Protein AF-A0A1Q9UML7-F1 (afdb_monomer)

Secondary structure (DSSP, 8-state):
--SSS---HHHHHHHHHHHHSS-HHHHHHHHHHHHHHHHHHTT--HHHHHHHTT-S-HHHHHHHHHHHHHHHTT-

Radius of gyration: 15.48 Å; Cα contacts (8 Å, |Δi|>4): 44; chains: 1; bounding box: 36×40×32 Å

Nearest PDB structures (foldseek):
  2k9s-assembly1_A  TM=8.762E-01  e=2.547E-02  Escherichia coli K-12
  5sux-assembly1_A  TM=6.732E-01  e=5.677E-01  Vibrio cholerae
  7bhy-assembly2_C-2  TM=6.609E-01  e=2.106E+00  Bacillus subtilis subsp. subtilis str. 168

Foldseek 3Di:
DPPPPPADPVRVQVVVCVVPVDGPVVVLVVQLLVQLVVCVVVVDDLQVSCVVSVHPGSVVSVVVVVVVVVVVVVD

Sequence (75 aa):
MATELQVSVPHLVRSFSASYGIPPHRYVHGRRLDHARRLLLTGLPAGQVAVDAGFSDQAHVTRHFRTLRYQRSHR

Structure (mmCIF, N/CA/C/O backbone):
data_AF-A0A1Q9UML7-F1
#
_entry.id   AF-A0A1Q9UML7-F1
#
loop_
_atom_site.group_PDB
_atom_site.id
_atom_site.type_symbol
_atom_site.label_atom_id
_atom_site.label_alt_id
_atom_site.label_comp_id
_atom_site.label_asym_id
_atom_site.label_entity_id
_atom_site.label_seq_id
_atom_site.pdbx_PDB_ins_code
_atom_site.Cartn_x
_atom_site.Cartn_y
_atom_site.Cartn_z
_atom_site.occupancy
_atom_site.B_iso_or_equiv
_atom_site.auth_seq_id
_atom_site.auth_comp_id
_atom_site.auth_asym_id
_atom_site.auth_atom_id
_atom_site.pdbx_PDB_model_num
ATOM 1 N N . MET A 1 1 ? 14.184 -19.792 -3.480 1.00 47.00 1 MET A N 1
ATOM 2 C CA . MET A 1 1 ? 13.679 -19.479 -4.839 1.00 47.00 1 MET A CA 1
ATOM 3 C C . MET A 1 1 ? 14.231 -18.144 -5.377 1.00 47.00 1 MET A C 1
ATOM 5 O O . MET A 1 1 ? 13.486 -17.362 -5.946 1.00 47.00 1 MET A O 1
ATOM 9 N N . ALA A 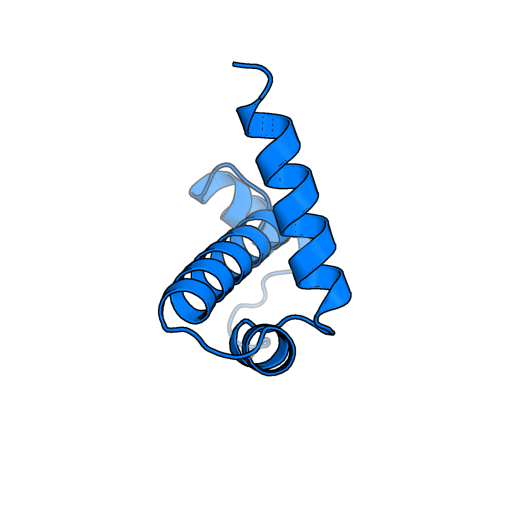1 2 ? 15.535 -17.865 -5.222 1.00 47.91 2 ALA A N 1
ATOM 10 C CA . ALA A 1 2 ? 16.217 -16.710 -5.842 1.00 47.91 2 ALA A CA 1
ATOM 11 C C . ALA A 1 2 ? 17.443 -17.132 -6.682 1.00 47.91 2 ALA A C 1
ATOM 13 O O . ALA A 1 2 ? 18.182 -16.291 -7.181 1.00 47.91 2 ALA A O 1
ATOM 14 N N . THR A 1 3 ? 17.640 -18.442 -6.860 1.00 52.28 3 THR A N 1
ATOM 15 C CA . THR A 1 3 ? 18.796 -19.034 -7.554 1.00 52.28 3 THR A CA 1
ATOM 16 C C . THR A 1 3 ? 18.423 -19.592 -8.932 1.00 52.28 3 THR A C 1
ATOM 18 O O . THR A 1 3 ? 19.281 -20.099 -9.636 1.00 52.28 3 THR A O 1
ATOM 21 N N . GLU A 1 4 ? 17.161 -19.489 -9.359 1.00 56.69 4 GLU A N 1
ATOM 22 C CA . GLU A 1 4 ? 16.694 -20.149 -10.590 1.00 56.69 4 GLU A CA 1
ATOM 23 C C . GLU A 1 4 ? 16.876 -19.334 -11.877 1.00 56.69 4 GLU A C 1
ATOM 25 O O . GLU A 1 4 ? 16.657 -19.879 -12.950 1.00 56.69 4 GLU A O 1
ATOM 30 N N . LEU A 1 5 ? 17.302 -18.063 -11.825 1.00 57.75 5 LEU A N 1
ATOM 31 C CA . LEU A 1 5 ? 17.348 -17.233 -13.042 1.00 57.75 5 LEU A CA 1
ATOM 32 C C . LEU A 1 5 ? 18.676 -16.503 -13.324 1.00 57.75 5 LEU A C 1
ATOM 34 O O . LEU A 1 5 ? 18.746 -15.788 -14.313 1.00 57.75 5 LEU A O 1
ATOM 38 N N . GLN A 1 6 ? 19.734 -16.654 -12.514 1.00 66.75 6 GLN A N 1
ATOM 39 C CA . GLN A 1 6 ? 21.030 -15.947 -12.690 1.00 66.75 6 GLN A CA 1
ATOM 40 C C . GLN A 1 6 ? 20.925 -14.431 -13.002 1.00 66.75 6 GLN A C 1
ATOM 42 O O . GLN A 1 6 ? 21.830 -13.828 -13.579 1.00 66.75 6 GLN A O 1
ATOM 47 N N . VAL A 1 7 ? 19.832 -13.775 -12.606 1.00 72.00 7 VAL A N 1
ATOM 48 C CA . VAL A 1 7 ? 19.610 -12.356 -12.889 1.00 72.00 7 VAL A CA 1
ATOM 49 C C . VAL A 1 7 ? 20.062 -11.539 -11.692 1.00 72.00 7 VAL A C 1
ATOM 51 O O . VAL A 1 7 ? 19.580 -11.734 -10.576 1.00 72.00 7 VAL A O 1
ATOM 54 N N . SER A 1 8 ? 20.973 -10.594 -11.908 1.00 87.44 8 SER A N 1
ATOM 55 C CA . SER A 1 8 ? 21.366 -9.663 -10.852 1.00 87.44 8 SER A CA 1
ATOM 56 C C . SER A 1 8 ? 20.204 -8.731 -10.479 1.00 87.44 8 SER A C 1
ATOM 58 O O . SER A 1 8 ? 19.372 -8.372 -11.317 1.00 87.44 8 SER A O 1
ATOM 60 N N . VAL A 1 9 ? 20.164 -8.285 -9.219 1.00 86.75 9 VAL A N 1
ATOM 61 C CA . VAL A 1 9 ? 19.138 -7.352 -8.714 1.00 86.75 9 VAL A CA 1
ATOM 62 C C . VAL A 1 9 ? 18.988 -6.098 -9.595 1.00 86.75 9 VAL A C 1
ATOM 64 O O . VAL A 1 9 ? 17.852 -5.743 -9.914 1.00 86.75 9 VAL A O 1
ATOM 67 N N . PRO A 1 10 ? 20.067 -5.442 -10.075 1.00 91.31 10 PRO A N 1
ATOM 68 C CA . PRO A 1 10 ? 19.929 -4.289 -10.965 1.00 91.31 10 PRO A CA 1
ATOM 69 C C . PRO A 1 10 ? 19.270 -4.632 -12.301 1.00 91.31 10 PRO A C 1
ATOM 71 O O . PRO A 1 10 ? 18.502 -3.827 -12.824 1.00 91.31 10 PRO A O 1
ATOM 74 N N . HIS A 1 11 ? 19.553 -5.812 -12.861 1.00 90.69 11 HIS A N 1
ATOM 75 C CA . HIS A 1 11 ? 18.905 -6.249 -14.092 1.00 90.69 11 HIS A CA 1
ATOM 76 C C . HIS A 1 11 ? 17.409 -6.476 -13.856 1.00 90.69 11 HIS A C 1
ATOM 78 O O . HIS A 1 11 ? 16.609 -5.960 -14.629 1.00 90.69 11 HIS A O 1
ATOM 84 N N . LEU A 1 12 ? 17.026 -7.144 -12.762 1.00 89.19 12 LEU A N 1
ATOM 85 C CA . LEU A 1 12 ? 15.618 -7.339 -12.396 1.00 89.19 12 LEU A CA 1
ATOM 86 C C . LEU A 1 12 ? 14.879 -6.007 -12.193 1.00 89.19 12 LEU A C 1
ATOM 88 O O . LEU A 1 12 ? 13.755 -5.836 -12.656 1.00 89.19 12 LEU A O 1
ATOM 92 N N . VAL A 1 13 ? 15.508 -5.038 -11.523 1.00 93.06 13 VAL A N 1
ATOM 93 C CA . VAL A 1 13 ? 14.920 -3.705 -11.329 1.00 93.06 13 VAL A CA 1
ATOM 94 C C . VAL A 1 13 ? 14.701 -3.005 -12.668 1.00 93.06 13 VAL A C 1
ATOM 96 O O . VAL A 1 13 ? 13.634 -2.425 -12.877 1.00 93.06 13 VAL A O 1
ATOM 99 N N . ARG A 1 14 ? 15.680 -3.063 -13.581 1.00 93.25 14 ARG A N 1
ATOM 100 C CA . ARG A 1 14 ? 15.566 -2.449 -14.911 1.00 93.25 14 ARG A CA 1
ATOM 101 C C . ARG A 1 14 ? 14.506 -3.129 -15.770 1.00 93.25 14 ARG A C 1
ATOM 103 O O . ARG A 1 14 ? 13.671 -2.426 -16.326 1.00 93.25 14 ARG A O 1
ATOM 110 N N . SER A 1 15 ? 14.506 -4.459 -15.854 1.00 95.00 15 SER A N 1
ATOM 111 C CA . SER A 1 15 ? 13.539 -5.204 -16.669 1.00 95.00 15 SER A CA 1
ATOM 112 C C . SER A 1 15 ? 12.110 -5.019 -16.159 1.00 95.00 15 SER A C 1
ATOM 114 O O . SER A 1 15 ? 11.197 -4.766 -16.946 1.00 95.00 15 SER A O 1
ATOM 116 N N . PHE A 1 16 ? 11.918 -5.029 -14.838 1.00 95.31 16 PHE A N 1
ATOM 117 C CA . PHE A 1 16 ? 10.631 -4.714 -14.229 1.00 95.31 16 PHE A CA 1
ATOM 118 C C . PHE A 1 16 ? 10.201 -3.280 -14.545 1.00 95.31 16 PHE A C 1
ATOM 120 O O . PHE A 1 16 ? 9.085 -3.061 -15.004 1.00 95.31 16 PHE A O 1
ATOM 127 N N . SER A 1 17 ? 11.083 -2.299 -14.332 1.00 96.12 17 SER A N 1
ATOM 128 C CA . SER A 1 17 ? 10.742 -0.890 -14.567 1.00 96.12 17 SER A CA 1
ATOM 129 C C . SER A 1 17 ? 10.432 -0.619 -16.039 1.00 96.12 17 SER A C 1
ATOM 131 O O . SER A 1 17 ? 9.530 0.158 -16.323 1.00 96.12 17 SER A O 1
ATOM 133 N N . ALA A 1 18 ? 11.125 -1.286 -16.966 1.00 95.94 18 ALA A N 1
ATOM 134 C CA . ALA A 1 18 ? 10.829 -1.214 -18.395 1.00 95.94 18 ALA A CA 1
ATOM 135 C C . ALA A 1 18 ? 9.452 -1.812 -18.735 1.00 95.94 18 ALA A C 1
ATOM 137 O O . ALA A 1 18 ? 8.748 -1.276 -19.582 1.00 95.94 18 ALA A O 1
ATOM 138 N N . SER A 1 19 ? 9.052 -2.885 -18.047 1.00 96.31 19 SER A N 1
ATOM 139 C CA . SER A 1 19 ? 7.775 -3.570 -18.293 1.00 96.31 19 SER A CA 1
ATOM 140 C C . SER A 1 19 ? 6.573 -2.857 -17.661 1.00 96.31 19 SER A C 1
ATOM 142 O O . SER A 1 19 ? 5.498 -2.819 -18.248 1.00 96.31 19 SER A O 1
ATOM 144 N N . TYR A 1 20 ? 6.739 -2.296 -16.459 1.00 93.44 20 TYR A N 1
ATOM 145 C CA . TYR A 1 20 ? 5.648 -1.727 -15.651 1.00 93.44 20 TYR A CA 1
ATOM 146 C C . TYR A 1 20 ? 5.691 -0.195 -15.538 1.00 93.44 20 TYR A C 1
ATOM 148 O O . TYR A 1 20 ? 4.823 0.400 -14.901 1.00 93.44 20 TYR A O 1
ATOM 156 N N . GLY A 1 21 ? 6.713 0.459 -16.095 1.00 96.06 21 GLY A N 1
ATOM 157 C CA . GLY A 1 21 ? 6.885 1.916 -16.077 1.00 96.06 21 G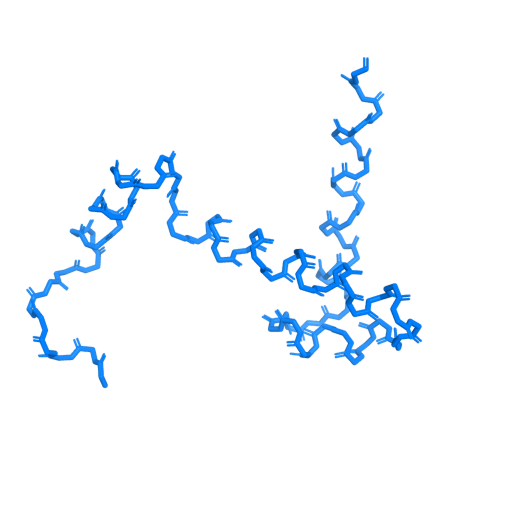LY A CA 1
ATOM 158 C C . GLY A 1 21 ? 7.267 2.516 -14.717 1.00 96.06 21 GLY A C 1
ATOM 159 O O . GLY A 1 21 ? 7.476 3.724 -14.619 1.00 96.06 21 GLY A O 1
ATOM 160 N N . ILE A 1 22 ? 7.371 1.705 -13.658 1.00 95.81 22 ILE A N 1
ATOM 161 C CA . ILE A 1 22 ? 7.738 2.147 -12.307 1.00 95.81 22 ILE A CA 1
ATOM 162 C C . ILE A 1 22 ? 8.694 1.162 -11.620 1.00 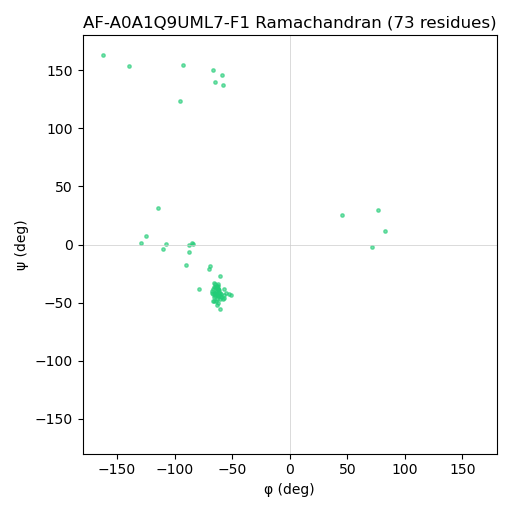95.81 22 ILE A C 1
ATOM 164 O O . ILE A 1 22 ? 8.640 -0.038 -11.892 1.00 95.81 22 ILE A O 1
ATOM 168 N N . PRO A 1 23 ? 9.532 1.631 -10.673 1.00 94.38 23 PRO A N 1
ATOM 169 C CA . PRO A 1 23 ? 10.401 0.751 -9.902 1.00 94.38 23 PRO A CA 1
ATOM 170 C C . PRO A 1 23 ? 9.628 -0.320 -9.108 1.00 94.38 23 PRO A C 1
ATOM 172 O O . PRO A 1 23 ? 8.573 -0.004 -8.542 1.00 94.38 23 PRO A O 1
ATOM 175 N N . PRO A 1 24 ? 10.179 -1.542 -8.943 1.00 94.62 24 PRO A N 1
ATOM 176 C CA . PRO A 1 24 ? 9.521 -2.635 -8.219 1.00 94.62 24 PRO A CA 1
ATOM 177 C C . PRO A 1 24 ? 9.051 -2.257 -6.814 1.00 94.62 24 PRO A C 1
ATOM 179 O O . PRO A 1 24 ? 7.932 -2.579 -6.423 1.00 94.62 24 PRO A O 1
ATOM 182 N N . HIS A 1 25 ? 9.879 -1.529 -6.058 1.00 91.62 25 HIS A N 1
ATOM 183 C CA . HIS A 1 25 ? 9.538 -1.129 -4.693 1.00 91.62 25 HIS A CA 1
ATOM 184 C C . HIS A 1 25 ? 8.301 -0.219 -4.659 1.00 91.62 25 HIS A C 1
ATOM 186 O O . HIS A 1 25 ? 7.453 -0.385 -3.788 1.00 91.62 25 HIS A O 1
ATOM 192 N N . ARG A 1 26 ? 8.144 0.693 -5.632 1.00 92.06 26 ARG A N 1
ATOM 193 C CA . ARG A 1 26 ? 6.951 1.545 -5.754 1.00 92.06 26 ARG A CA 1
ATOM 194 C C . ARG A 1 26 ? 5.718 0.735 -6.121 1.00 92.06 26 ARG A C 1
ATOM 196 O O . ARG A 1 26 ? 4.661 0.963 -5.540 1.00 92.06 26 ARG A O 1
ATOM 203 N N . TYR A 1 27 ? 5.863 -0.216 -7.042 1.00 93.75 27 TYR A N 1
ATOM 204 C CA . TYR A 1 27 ? 4.771 -1.103 -7.429 1.00 93.75 27 TYR A CA 1
ATOM 205 C C . TYR A 1 27 ? 4.269 -1.925 -6.238 1.00 93.75 27 TYR A C 1
ATOM 207 O O . TYR A 1 27 ? 3.095 -1.842 -5.884 1.00 93.75 27 TYR A O 1
ATOM 215 N N . VAL A 1 28 ? 5.163 -2.661 -5.568 1.00 93.19 28 VAL A N 1
ATOM 216 C CA . VAL A 1 28 ? 4.819 -3.486 -4.398 1.00 93.19 28 VAL A CA 1
ATOM 217 C C . VAL A 1 28 ? 4.177 -2.634 -3.308 1.00 93.19 28 VAL A C 1
ATOM 219 O O . VAL A 1 28 ? 3.153 -3.020 -2.748 1.00 93.19 28 VAL A O 1
ATOM 222 N N . HIS A 1 29 ? 4.730 -1.451 -3.044 1.00 92.12 29 HIS A N 1
ATOM 223 C CA . HIS A 1 29 ? 4.194 -0.545 -2.036 1.00 92.12 29 HIS A CA 1
ATOM 224 C C . HIS A 1 29 ? 2.777 -0.060 -2.365 1.00 92.12 29 HIS A C 1
ATOM 226 O O . HIS A 1 29 ? 1.903 -0.088 -1.500 1.00 92.12 29 HIS A O 1
ATOM 232 N N . GLY A 1 30 ? 2.511 0.303 -3.624 1.00 91.56 30 GLY A N 1
ATOM 233 C CA . GLY A 1 30 ? 1.164 0.647 -4.088 1.00 91.56 30 GLY A CA 1
ATOM 234 C C . GLY A 1 30 ? 0.180 -0.513 -3.925 1.00 91.56 30 GLY A C 1
ATOM 235 O O . GLY A 1 30 ? -0.903 -0.334 -3.372 1.00 91.56 30 GLY A O 1
ATOM 236 N N . ARG A 1 31 ? 0.590 -1.733 -4.297 1.00 94.81 31 ARG A N 1
ATOM 237 C CA . ARG A 1 31 ? -0.231 -2.946 -4.136 1.00 94.81 31 ARG A CA 1
ATOM 238 C C . ARG A 1 31 ? -0.581 -3.223 -2.671 1.00 94.81 31 ARG A C 1
ATOM 240 O O . ARG A 1 31 ? -1.728 -3.567 -2.382 1.00 94.81 31 ARG A O 1
ATOM 247 N N . ARG A 1 32 ? 0.376 -3.046 -1.753 1.00 94.69 32 ARG A N 1
ATOM 248 C CA . ARG A 1 32 ? 0.149 -3.173 -0.302 1.00 94.69 32 ARG A CA 1
ATOM 249 C C . ARG A 1 32 ? -0.832 -2.125 0.208 1.00 94.69 32 ARG A C 1
ATOM 251 O O . ARG A 1 32 ? -1.738 -2.451 0.966 1.00 94.69 32 ARG A O 1
ATOM 258 N N . LEU A 1 33 ? -0.702 -0.881 -0.243 1.00 92.56 33 LEU A N 1
ATOM 259 C CA . LEU A 1 33 ? -1.587 0.206 0.169 1.00 92.56 33 LEU A CA 1
ATOM 260 C C . LEU A 1 33 ? -3.024 0.015 -0.339 1.00 92.56 33 LEU A C 1
ATOM 262 O O . LEU A 1 33 ? -3.978 0.213 0.414 1.00 92.56 33 LEU A O 1
ATOM 266 N N . ASP A 1 34 ? -3.186 -0.450 -1.578 1.00 93.81 34 ASP A N 1
ATOM 267 C CA . ASP A 1 34 ? -4.490 -0.827 -2.127 1.00 93.81 34 ASP A CA 1
ATOM 268 C C . ASP A 1 34 ? -5.119 -1.986 -1.349 1.00 93.81 34 ASP A C 1
ATOM 270 O O . ASP A 1 34 ? -6.331 -2.004 -1.121 1.00 93.81 34 ASP A O 1
ATOM 274 N N . HIS A 1 35 ? -4.309 -2.960 -0.925 1.00 95.69 35 HIS A N 1
ATOM 275 C CA . HIS A 1 35 ? -4.779 -4.055 -0.087 1.00 95.69 35 HIS A CA 1
ATOM 276 C C . HIS A 1 35 ? -5.219 -3.571 1.296 1.00 95.69 35 HIS A C 1
ATOM 278 O O . HIS A 1 35 ? -6.344 -3.872 1.698 1.00 95.69 35 HIS A O 1
ATOM 284 N N . ALA A 1 36 ? -4.395 -2.758 1.964 1.00 94.75 36 ALA A N 1
ATOM 285 C CA . ALA A 1 36 ? -4.726 -2.144 3.245 1.00 94.75 36 ALA A CA 1
ATOM 286 C C . ALA A 1 36 ? -6.031 -1.343 3.158 1.00 94.75 36 ALA A C 1
ATOM 288 O O . ALA A 1 36 ? -6.885 -1.439 4.034 1.00 94.75 36 ALA A O 1
ATOM 289 N N 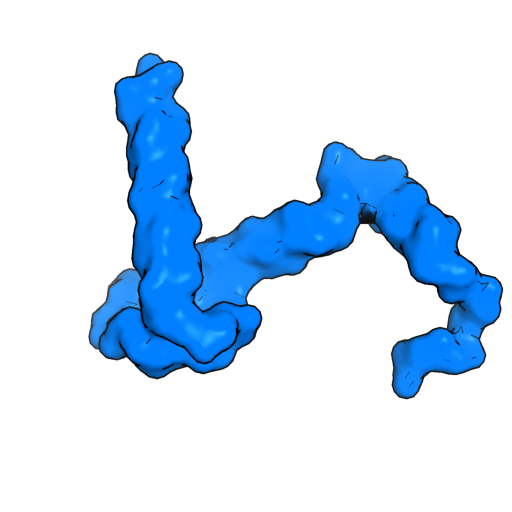. ARG A 1 37 ? -6.231 -0.600 2.061 1.00 93.00 37 ARG A N 1
ATOM 290 C CA . ARG A 1 37 ? -7.469 0.149 1.822 1.00 93.00 37 ARG A CA 1
ATOM 291 C C . ARG A 1 37 ? -8.685 -0.770 1.772 1.00 93.00 37 ARG A C 1
ATOM 293 O O . ARG A 1 37 ? -9.697 -0.441 2.378 1.00 93.00 37 ARG A O 1
ATOM 300 N N . ARG A 1 38 ? -8.601 -1.898 1.060 1.00 95.00 38 ARG A N 1
ATOM 301 C CA . ARG A 1 38 ? -9.708 -2.865 0.986 1.00 95.00 38 ARG A CA 1
ATOM 302 C C . ARG A 1 38 ? -10.034 -3.456 2.357 1.00 95.00 38 ARG A C 1
ATOM 304 O O . ARG A 1 38 ? -11.204 -3.504 2.699 1.00 95.00 38 ARG A O 1
ATOM 311 N N . LEU A 1 39 ? -9.024 -3.826 3.143 1.00 95.25 39 LEU A N 1
ATOM 312 C CA . LEU A 1 39 ? -9.218 -4.378 4.490 1.00 95.25 39 LEU A CA 1
ATOM 313 C C . LEU A 1 39 ? -9.803 -3.349 5.471 1.00 95.25 39 LEU A C 1
ATOM 315 O O . LEU A 1 39 ? -10.681 -3.670 6.263 1.00 95.25 39 LEU A O 1
ATOM 319 N N . LEU A 1 40 ? -9.390 -2.081 5.390 1.00 92.56 40 LEU A N 1
ATOM 320 C CA . LEU A 1 40 ? -10.003 -1.023 6.203 1.00 92.56 40 LEU A CA 1
ATOM 321 C C . LEU A 1 40 ? -11.491 -0.839 5.880 1.00 92.56 40 LEU A C 1
ATOM 323 O O . LEU A 1 40 ? -12.282 -0.579 6.781 1.00 92.56 40 LEU A O 1
ATOM 327 N N . LEU A 1 41 ? -11.886 -0.992 4.611 1.00 93.94 41 LEU A N 1
ATOM 328 C CA . LEU A 1 41 ? -13.291 -0.892 4.203 1.00 93.94 41 LEU A CA 1
ATOM 329 C C . LEU A 1 41 ? -14.152 -2.056 4.713 1.00 93.94 41 LEU A C 1
ATOM 331 O O . LEU A 1 41 ? -15.367 -1.902 4.776 1.00 93.94 41 LEU A O 1
ATOM 335 N N . THR A 1 42 ? -13.555 -3.184 5.114 1.00 96.19 42 THR A N 1
ATOM 336 C CA . THR A 1 42 ? -14.285 -4.278 5.779 1.00 96.19 42 THR A CA 1
ATOM 337 C C . THR A 1 42 ? -14.417 -4.072 7.290 1.00 96.19 42 THR A C 1
ATOM 339 O O . THR A 1 42 ? -14.955 -4.939 7.970 1.00 96.19 42 THR A O 1
ATOM 342 N N . GLY A 1 43 ? -13.913 -2.958 7.835 1.00 94.00 43 GLY A N 1
ATOM 343 C CA . GLY A 1 43 ? -13.970 -2.650 9.266 1.00 94.00 43 GLY A CA 1
ATOM 344 C C . GLY A 1 43 ? -12.869 -3.302 10.107 1.00 94.00 43 GLY A C 1
ATOM 345 O O . GLY A 1 43 ? -12.950 -3.264 11.334 1.00 94.00 43 GLY A O 1
ATOM 346 N N . LEU A 1 44 ? -11.835 -3.885 9.487 1.00 95.12 44 LEU A N 1
ATOM 347 C CA . LEU A 1 44 ? -10.723 -4.468 10.240 1.00 95.12 44 LEU A CA 1
ATOM 348 C C . LEU A 1 44 ? -9.945 -3.390 11.018 1.00 95.12 44 LEU A C 1
ATOM 350 O O . LEU A 1 44 ? -9.673 -2.312 10.472 1.00 95.12 44 LEU A O 1
ATOM 354 N N . PRO A 1 45 ? -9.523 -3.671 12.268 1.00 93.69 45 PRO A N 1
ATOM 355 C CA . PRO A 1 45 ? -8.692 -2.755 13.039 1.00 93.69 45 PRO A CA 1
ATOM 356 C C . PRO A 1 45 ? -7.387 -2.433 12.308 1.00 93.69 45 PRO A C 1
ATOM 358 O O . PRO A 1 45 ? -6.712 -3.321 11.790 1.00 93.69 45 PRO A O 1
ATOM 361 N N . ALA A 1 46 ? -6.984 -1.162 12.310 1.00 89.44 46 ALA A N 1
ATOM 362 C CA . ALA A 1 46 ? -5.828 -0.699 11.541 1.00 89.44 46 ALA A CA 1
ATOM 363 C C . ALA A 1 46 ? -4.497 -1.380 11.934 1.00 89.44 46 ALA A C 1
ATOM 365 O O . ALA A 1 46 ? -3.611 -1.510 11.089 1.00 89.44 46 ALA A O 1
ATOM 366 N N . GLY A 1 47 ? -4.373 -1.851 13.180 1.00 94.00 47 GLY A N 1
ATOM 367 C CA . GLY A 1 47 ? -3.255 -2.685 13.627 1.00 94.00 47 GLY A CA 1
ATOM 368 C C . GLY A 1 47 ? -3.190 -4.022 12.887 1.00 94.00 47 GLY A C 1
ATOM 369 O O . GLY A 1 47 ? -2.140 -4.373 12.355 1.00 94.00 47 GLY A O 1
ATOM 370 N N . GLN A 1 48 ? -4.329 -4.712 12.767 1.00 94.69 48 GLN A N 1
ATOM 371 C CA . GLN A 1 48 ? -4.437 -5.972 12.027 1.00 94.69 48 GLN A CA 1
ATOM 372 C C . GLN A 1 48 ? -4.210 -5.756 10.528 1.00 94.69 48 GLN A C 1
ATOM 374 O O . GLN A 1 48 ? -3.442 -6.478 9.900 1.00 94.69 48 GLN A O 1
ATOM 379 N N . VAL A 1 49 ? -4.795 -4.691 9.968 1.00 95.69 49 VAL A N 1
ATOM 380 C CA . VAL A 1 49 ? -4.608 -4.339 8.555 1.00 95.69 49 VAL A CA 1
ATOM 381 C C . VAL A 1 49 ? -3.135 -4.149 8.199 1.00 95.69 49 VAL A C 1
ATOM 383 O O . VAL A 1 49 ? -2.727 -4.517 7.100 1.00 95.69 49 VAL A O 1
ATOM 386 N N . ALA A 1 50 ? -2.332 -3.556 9.087 1.00 94.06 50 ALA A N 1
ATOM 387 C CA . ALA A 1 50 ? -0.915 -3.351 8.817 1.00 94.06 50 ALA A CA 1
ATOM 388 C C . ALA A 1 50 ? -0.185 -4.677 8.598 1.00 94.06 50 ALA A C 1
ATOM 390 O O . ALA A 1 50 ? 0.527 -4.811 7.605 1.00 94.06 50 ALA A O 1
ATOM 391 N N . VAL A 1 51 ? -0.424 -5.654 9.473 1.00 94.94 51 VAL A N 1
ATOM 392 C CA . VAL A 1 51 ? 0.163 -6.993 9.373 1.00 94.94 51 VAL A CA 1
ATOM 393 C C . VAL A 1 51 ? -0.304 -7.684 8.092 1.00 94.94 51 VAL A C 1
ATOM 395 O O . VAL A 1 51 ? 0.526 -8.086 7.276 1.00 94.94 51 VAL A O 1
ATOM 398 N N . ASP A 1 52 ? -1.616 -7.727 7.860 1.00 95.06 52 ASP A N 1
ATOM 399 C CA . ASP A 1 52 ? -2.211 -8.444 6.725 1.00 95.06 52 ASP A CA 1
ATOM 400 C C . ASP A 1 52 ? -1.805 -7.838 5.371 1.00 95.06 52 ASP A C 1
ATOM 402 O O . ASP A 1 52 ? -1.592 -8.546 4.387 1.00 95.06 52 ASP A O 1
ATOM 406 N N . ALA A 1 53 ? -1.635 -6.514 5.311 1.00 94.25 53 ALA A N 1
ATOM 407 C CA . ALA A 1 53 ? -1.183 -5.819 4.110 1.00 94.25 53 ALA A CA 1
ATOM 408 C C . ALA A 1 53 ? 0.351 -5.798 3.941 1.00 94.25 53 ALA A C 1
ATOM 410 O O . ALA A 1 53 ? 0.849 -5.234 2.962 1.00 94.25 53 ALA A O 1
ATOM 411 N N . GLY A 1 54 ? 1.112 -6.405 4.858 1.00 92.25 54 GLY A N 1
ATOM 412 C CA . GLY A 1 54 ? 2.570 -6.516 4.776 1.00 92.25 54 GLY A CA 1
ATOM 413 C C . GLY A 1 54 ? 3.329 -5.232 5.130 1.00 92.25 54 GLY A C 1
ATOM 414 O O . GLY A 1 54 ? 4.405 -4.976 4.578 1.00 92.25 54 GLY A O 1
ATOM 415 N N . PHE A 1 55 ? 2.769 -4.400 6.007 1.00 92.06 55 PHE A N 1
ATOM 416 C CA . PHE A 1 55 ? 3.452 -3.274 6.643 1.00 92.06 55 PHE A CA 1
ATOM 417 C C . PHE A 1 55 ? 4.061 -3.693 7.985 1.00 92.06 55 PHE A C 1
ATOM 419 O O . PHE A 1 55 ? 3.592 -4.614 8.642 1.00 92.06 55 PHE A O 1
ATOM 426 N N . SER A 1 56 ? 5.106 -2.977 8.401 1.00 89.56 56 SER A N 1
ATOM 427 C CA . SER A 1 56 ? 5.763 -3.176 9.698 1.00 89.56 56 SER A CA 1
ATOM 428 C C . SER A 1 56 ? 4.859 -2.833 10.880 1.00 89.56 56 SER A C 1
ATOM 430 O O . SER A 1 56 ? 4.934 -3.470 11.923 1.00 89.56 56 SER A O 1
ATOM 432 N N . ASP A 1 57 ? 4.038 -1.793 10.724 1.00 90.88 57 ASP A N 1
ATOM 433 C CA . ASP A 1 57 ? 3.223 -1.222 11.787 1.00 90.88 57 ASP A CA 1
ATOM 434 C C . ASP A 1 57 ? 2.083 -0.353 11.226 1.00 90.88 57 ASP A C 1
ATOM 436 O O . ASP A 1 57 ? 2.093 0.100 10.073 1.00 90.88 57 ASP A O 1
ATOM 440 N N . GLN A 1 58 ? 1.094 -0.083 12.079 1.00 90.06 58 GLN A N 1
ATOM 441 C CA . GLN A 1 58 ? -0.058 0.764 11.765 1.00 90.06 58 GLN A CA 1
ATOM 442 C C . GLN A 1 58 ? 0.324 2.218 11.447 1.00 90.06 58 GLN A C 1
ATOM 444 O O . GLN A 1 58 ? -0.335 2.874 10.628 1.00 90.06 58 GLN A O 1
ATOM 449 N N . ALA A 1 59 ? 1.366 2.757 12.083 1.00 90.81 59 ALA A N 1
ATOM 450 C CA . ALA A 1 59 ? 1.782 4.136 11.851 1.00 90.81 59 ALA A CA 1
ATOM 451 C C . ALA A 1 59 ? 2.297 4.318 10.414 1.00 90.81 59 ALA A C 1
ATOM 453 O O . ALA A 1 59 ? 2.055 5.356 9.796 1.00 90.81 59 ALA A O 1
ATOM 454 N N . HIS A 1 60 ? 2.928 3.293 9.842 1.00 85.62 60 HIS A N 1
ATOM 455 C CA . HIS A 1 60 ? 3.398 3.274 8.467 1.00 85.62 60 HIS A CA 1
ATOM 456 C C . HIS A 1 60 ? 2.227 3.354 7.482 1.00 85.62 60 HIS A C 1
ATOM 458 O O . HIS A 1 60 ? 2.220 4.228 6.614 1.00 85.62 60 HIS A O 1
ATOM 464 N N . VAL A 1 61 ? 1.194 2.532 7.682 1.00 84.12 61 VAL A N 1
ATOM 465 C CA . VAL A 1 61 ? -0.059 2.582 6.907 1.00 84.12 61 VAL A CA 1
ATOM 466 C C . VAL A 1 61 ? -0.705 3.971 6.996 1.00 84.12 61 VAL A C 1
ATOM 468 O O . VAL A 1 61 ? -1.070 4.572 5.984 1.00 84.12 61 VAL A O 1
ATOM 471 N N . THR A 1 62 ? -0.783 4.525 8.208 1.00 86.69 62 THR A N 1
ATOM 472 C CA . THR A 1 62 ? -1.415 5.827 8.474 1.00 86.69 62 THR A CA 1
ATOM 473 C C . THR A 1 62 ? -0.676 6.984 7.796 1.00 86.69 62 THR A C 1
ATOM 475 O O . THR A 1 62 ? -1.313 7.857 7.200 1.00 86.69 62 THR A O 1
ATOM 478 N N . ARG A 1 63 ? 0.666 6.992 7.835 1.00 87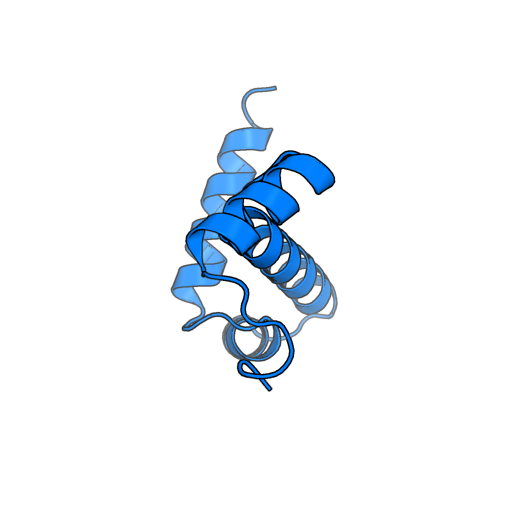.00 63 ARG A N 1
ATOM 479 C CA . ARG A 1 63 ? 1.496 7.982 7.125 1.00 87.00 63 ARG A CA 1
ATOM 480 C C . ARG A 1 63 ? 1.208 7.968 5.623 1.00 87.00 63 ARG A C 1
ATOM 482 O O . ARG A 1 63 ? 0.951 9.026 5.053 1.00 87.00 63 ARG A O 1
ATOM 489 N N . HIS A 1 64 ? 1.151 6.786 5.006 1.00 84.12 64 HIS A N 1
ATOM 490 C CA . HIS A 1 64 ? 0.883 6.656 3.568 1.00 84.12 64 HIS A CA 1
ATOM 491 C C . HIS A 1 64 ? -0.516 7.127 3.173 1.00 84.12 64 HIS A C 1
ATOM 493 O O . HIS A 1 64 ? -0.662 7.852 2.188 1.00 84.12 64 HIS A O 1
ATOM 499 N N . PHE A 1 65 ? -1.546 6.809 3.962 1.00 83.38 65 PHE A N 1
ATOM 500 C CA . PHE A 1 65 ? -2.892 7.325 3.693 1.00 83.38 65 PHE A CA 1
ATOM 501 C C . PHE A 1 65 ? -2.982 8.850 3.806 1.00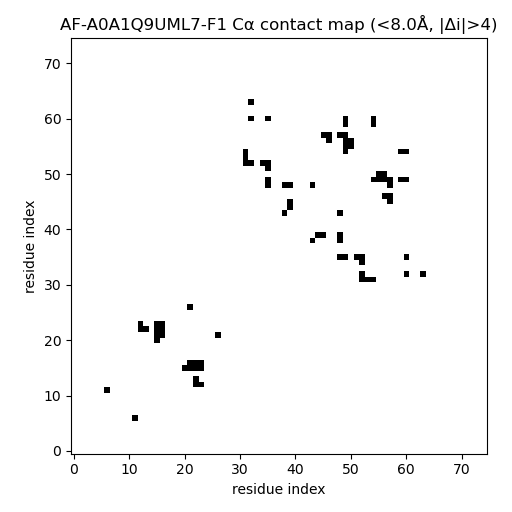 83.38 65 PHE A C 1
ATOM 503 O O . PHE A 1 65 ? -3.686 9.475 3.010 1.00 83.38 65 PHE A O 1
ATOM 510 N N . ARG A 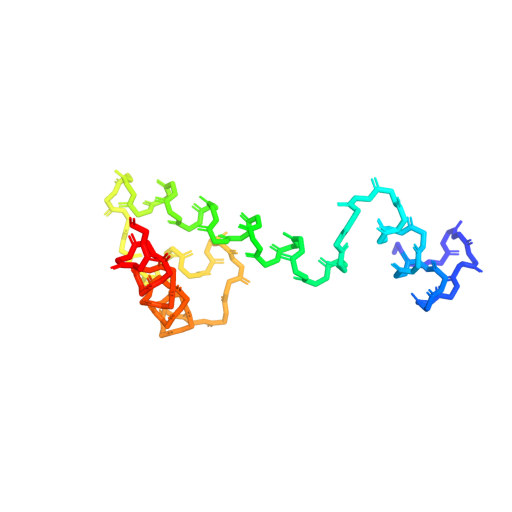1 66 ? -2.259 9.472 4.746 1.00 81.94 66 ARG A N 1
ATOM 511 C CA . ARG A 1 66 ? -2.200 10.940 4.858 1.00 81.94 66 ARG A CA 1
ATOM 512 C C . ARG A 1 66 ? -1.527 11.573 3.641 1.00 81.94 66 ARG A C 1
ATOM 514 O O . ARG A 1 66 ? -2.067 12.531 3.093 1.00 81.94 66 ARG A O 1
ATOM 521 N N . THR A 1 67 ? -0.410 11.014 3.177 1.00 77.50 67 THR A N 1
ATOM 522 C CA . THR A 1 67 ? 0.281 11.490 1.969 1.00 77.50 67 THR A CA 1
ATOM 523 C C . THR A 1 67 ? -0.599 11.368 0.721 1.00 77.50 67 THR A C 1
ATOM 525 O O . THR A 1 67 ? -0.664 12.306 -0.071 1.00 77.50 67 THR A O 1
ATOM 528 N N . LEU A 1 68 ? -1.344 10.266 0.564 1.00 70.81 68 LEU A N 1
ATOM 529 C CA . LEU A 1 68 ? -2.296 10.115 -0.543 1.00 70.81 68 LEU A CA 1
ATOM 530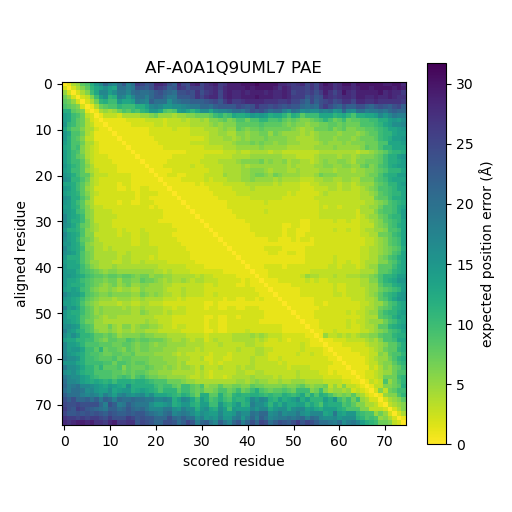 C C . LEU A 1 68 ? -3.451 11.123 -0.485 1.00 70.81 68 LEU A C 1
ATOM 532 O O . LEU A 1 68 ? -3.862 11.642 -1.522 1.00 70.81 68 LEU A O 1
ATOM 536 N N . ARG A 1 69 ? -3.992 11.406 0.710 1.00 63.16 69 ARG A N 1
ATOM 537 C CA . ARG A 1 69 ? -5.047 12.422 0.875 1.00 63.16 69 ARG A CA 1
ATOM 538 C C . ARG A 1 69 ? -4.555 13.810 0.460 1.00 63.16 69 ARG A C 1
ATOM 540 O O . ARG A 1 69 ? -5.285 14.516 -0.224 1.00 63.16 69 ARG A O 1
ATOM 547 N N . TYR A 1 70 ? -3.307 14.158 0.776 1.00 54.53 70 TYR A N 1
ATOM 548 C CA . TYR A 1 70 ? -2.703 15.430 0.366 1.00 54.53 70 TYR A CA 1
ATOM 549 C C . TYR A 1 70 ? -2.588 15.574 -1.163 1.00 54.53 70 TYR A C 1
ATOM 551 O O . TYR A 1 70 ? -2.868 16.639 -1.710 1.00 54.53 70 TYR A O 1
ATOM 559 N N . GLN A 1 71 ? -2.264 14.483 -1.868 1.00 54.59 71 GLN A N 1
ATOM 560 C CA . GLN A 1 71 ? -2.169 14.462 -3.335 1.00 54.59 71 GLN A CA 1
ATOM 561 C C . GLN A 1 71 ? -3.529 14.580 -4.045 1.00 54.59 71 GLN A C 1
ATOM 563 O O . GLN A 1 71 ? -3.572 14.964 -5.210 1.00 54.59 71 GLN A O 1
ATOM 568 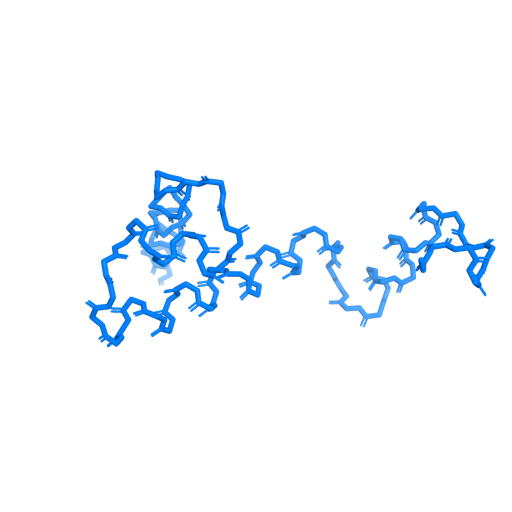N N . ARG A 1 72 ? -4.642 14.263 -3.366 1.00 54.97 72 ARG A N 1
ATOM 569 C CA . ARG A 1 72 ? -6.002 14.388 -3.921 1.00 54.97 72 ARG A CA 1
ATOM 570 C C . ARG A 1 72 ? -6.657 15.748 -3.674 1.00 54.97 72 ARG A C 1
ATOM 572 O O . ARG A 1 72 ? -7.602 16.061 -4.379 1.00 54.97 72 ARG A O 1
ATOM 579 N N . SER A 1 73 ? -6.161 16.542 -2.724 1.00 48.66 73 SER A N 1
ATOM 580 C CA . SER A 1 73 ? -6.656 17.905 -2.454 1.00 48.66 73 SER A CA 1
ATOM 581 C C . SER A 1 73 ? -5.987 19.001 -3.299 1.00 48.66 73 SER A C 1
ATOM 583 O O . SER A 1 73 ? -6.341 20.161 -3.146 1.00 48.66 73 SER A O 1
ATOM 585 N N . HIS A 1 74 ? -5.034 18.654 -4.174 1.00 44.72 74 HIS A N 1
ATOM 586 C CA . HIS A 1 74 ? -4.356 19.584 -5.097 1.00 44.72 74 HIS A CA 1
ATOM 587 C C . HIS A 1 74 ? -4.678 19.282 -6.575 1.00 44.72 74 HIS A C 1
ATOM 589 O O . HIS A 1 74 ? -3.844 19.475 -7.459 1.00 44.72 74 HIS A O 1
ATOM 595 N N . ARG A 1 75 ? -5.881 18.769 -6.839 1.00 42.12 75 ARG A N 1
ATOM 596 C CA . ARG A 1 75 ? -6.520 18.727 -8.158 1.00 42.12 75 ARG A CA 1
ATOM 597 C C . ARG A 1 75 ? -7.884 19.380 -8.042 1.00 42.12 75 ARG A C 1
ATOM 599 O O . ARG A 1 75 ? -8.282 20.009 -9.040 1.00 42.12 75 ARG A O 1
#

pLDDT: mean 84.75, std 15.52, range [42.12, 96.31]

Solvent-accessible surface area (backbone atoms only — not comparable to full-atom values): 4409 Å² total; per-residue (Å²): 142,84,78,86,70,86,68,52,70,70,54,52,42,49,56,44,20,71,74,70,75,45,51,57,71,58,51,55,50,50,54,28,51,56,45,30,52,55,42,47,74,73,67,49,56,59,63,58,30,13,55,78,33,71,41,97,39,37,66,59,55,51,52,52,54,52,56,51,53,57,66,62,74,78,116

Mean predicted aligned error: 7.21 Å